Protein AF-A0AAT9HXB3-F1 (afdb_monomer_lite)

Secondary structure (DSSP, 8-state):
--HHHHHHHHHHHSSSSHHHHHHHHHHHHHHHTT-HHHHTT-------SSTTS-SEEGGGEE-HHHHHHHHHHHHHHHHHH-HHHHHHHTHHHHHHHHHHHHHHHTT---TT--S-HHHHHHHHHHHHHHHHHHHHHHHH--

Structure (mmCIF, N/CA/C/O backbone):
data_AF-A0AAT9HXB3-F1
#
_entry.id   AF-A0AAT9HXB3-F1
#
loop_
_atom_site.group_PDB
_atom_site.id
_atom_site.type_symbol
_atom_site.label_atom_id
_atom_site.label_alt_id
_atom_site.label_comp_id
_atom_site.label_asym_id
_atom_site.label_entity_id
_atom_site.label_seq_id
_atom_site.pdbx_PDB_ins_code
_atom_site.Cartn_x
_atom_site.Cartn_y
_atom_site.Cartn_z
_atom_site.occupancy
_atom_site.B_iso_or_equiv
_atom_site.auth_seq_id
_atom_site.auth_comp_id
_atom_site.auth_asym_id
_atom_site.auth_atom_id
_atom_site.pdbx_PDB_model_num
ATOM 1 N N . MET A 1 1 ? -7.088 0.568 25.563 1.00 89.38 1 MET A N 1
ATOM 2 C CA . MET A 1 1 ? -6.734 1.204 24.270 1.00 89.38 1 MET A CA 1
ATOM 3 C C . MET A 1 1 ? -7.900 2.070 23.835 1.00 89.38 1 MET A C 1
ATOM 5 O O . MET A 1 1 ? -8.963 1.518 23.579 1.00 89.38 1 MET A O 1
ATOM 9 N N . THR A 1 2 ? -7.740 3.391 23.775 1.00 94.50 2 THR A N 1
ATOM 10 C CA . THR A 1 2 ? -8.832 4.285 23.351 1.00 94.50 2 THR A CA 1
ATOM 11 C C . THR A 1 2 ? -8.959 4.337 21.827 1.00 94.50 2 THR A C 1
ATOM 13 O O . THR A 1 2 ? -8.009 4.047 21.090 1.00 94.50 2 THR A O 1
ATOM 16 N N . LYS A 1 3 ? -10.131 4.753 21.329 1.00 94.38 3 LYS A N 1
ATOM 17 C CA . LYS A 1 3 ? -10.364 4.983 19.893 1.00 94.38 3 LYS A CA 1
ATOM 18 C C . LYS A 1 3 ? -9.365 5.989 19.310 1.00 94.38 3 LYS A C 1
ATOM 20 O O . LYS A 1 3 ? -8.795 5.735 18.251 1.00 94.38 3 LYS A O 1
ATOM 25 N N . ALA A 1 4 ? -9.090 7.080 20.025 1.00 95.62 4 ALA A N 1
ATOM 26 C CA . ALA A 1 4 ? -8.130 8.100 19.606 1.00 95.62 4 ALA A CA 1
ATOM 27 C C . ALA A 1 4 ? -6.697 7.546 19.496 1.00 95.62 4 ALA A C 1
ATOM 29 O O . ALA A 1 4 ? -6.031 7.750 18.481 1.00 95.62 4 ALA A O 1
ATOM 30 N N . GLN A 1 5 ? -6.241 6.770 20.487 1.00 96.00 5 GLN A N 1
ATOM 31 C CA . GLN A 1 5 ? -4.928 6.111 20.446 1.00 96.00 5 GLN A CA 1
ATOM 32 C C . GLN A 1 5 ? -4.814 5.140 19.261 1.00 96.00 5 GLN A C 1
ATOM 34 O O . GLN A 1 5 ? -3.786 5.111 18.577 1.00 96.00 5 GLN A O 1
ATOM 39 N N . LYS A 1 6 ? -5.879 4.375 18.982 1.00 96.56 6 LYS A N 1
ATOM 40 C CA . LYS A 1 6 ? -5.934 3.463 17.832 1.00 96.56 6 LYS A CA 1
ATOM 41 C C . LYS A 1 6 ? -5.861 4.216 16.505 1.00 96.56 6 LYS A C 1
ATOM 43 O O . LYS A 1 6 ? -5.074 3.826 15.648 1.00 96.56 6 LYS A O 1
ATOM 48 N N . ILE A 1 7 ? -6.609 5.311 16.353 1.00 96.44 7 ILE A N 1
ATOM 49 C CA . ILE A 1 7 ? -6.578 6.158 15.149 1.00 96.44 7 ILE A CA 1
ATOM 50 C C . ILE A 1 7 ? -5.199 6.796 14.956 1.00 96.44 7 ILE A C 1
ATOM 52 O O . ILE A 1 7 ? -4.687 6.776 13.839 1.00 9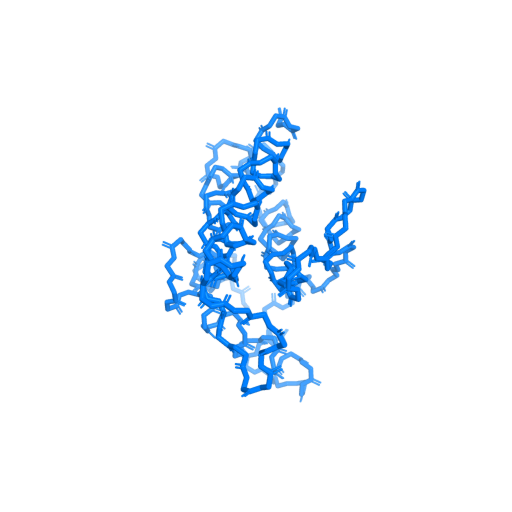6.44 7 ILE A O 1
ATOM 56 N N . LYS A 1 8 ? -4.567 7.305 16.023 1.00 97.50 8 LYS A N 1
ATOM 57 C CA . LYS A 1 8 ? -3.215 7.886 15.960 1.00 97.50 8 LYS A CA 1
ATOM 58 C C . LYS A 1 8 ? -2.193 6.862 15.466 1.00 97.50 8 LYS A C 1
ATOM 60 O O . LYS A 1 8 ? -1.414 7.155 14.559 1.00 97.50 8 LYS A O 1
ATOM 65 N N . LYS A 1 9 ? -2.221 5.640 16.012 1.00 98.00 9 LYS A N 1
ATOM 66 C CA . LYS A 1 9 ? -1.341 4.564 15.539 1.00 98.00 9 LYS A CA 1
ATOM 67 C C . LYS A 1 9 ? -1.670 4.178 14.098 1.00 98.00 9 LYS A C 1
ATOM 69 O O . LYS A 1 9 ? -0.749 4.100 13.296 1.00 98.00 9 LYS A O 1
ATOM 74 N N . LEU A 1 10 ? -2.943 4.003 13.748 1.00 97.94 10 LEU A N 1
ATOM 75 C CA . LEU A 1 10 ? -3.366 3.675 12.385 1.00 97.94 10 LEU A CA 1
ATOM 76 C C . LEU A 1 10 ? -2.870 4.714 11.367 1.00 97.94 10 LEU A C 1
ATOM 78 O O . LEU A 1 10 ? -2.262 4.341 10.371 1.00 97.94 10 LEU A O 1
ATOM 82 N N . ALA A 1 11 ? -3.012 6.007 11.674 1.00 97.88 11 ALA A N 1
ATOM 83 C CA . ALA A 1 11 ? -2.530 7.097 10.827 1.00 97.88 11 ALA A CA 1
ATOM 84 C C . ALA A 1 11 ? -1.011 7.045 10.596 1.00 97.88 11 ALA A C 1
ATOM 86 O O . ALA A 1 11 ? -0.552 7.305 9.487 1.00 97.88 11 ALA A O 1
ATOM 87 N N . SER A 1 12 ? -0.229 6.646 11.608 1.00 98.12 12 SER A N 1
ATOM 88 C CA . SER A 1 12 ? 1.226 6.475 11.463 1.00 98.12 12 SER A CA 1
ATOM 89 C C . SER A 1 12 ? 1.627 5.347 10.501 1.00 98.12 12 SER A C 1
ATOM 91 O O . SER A 1 12 ? 2.708 5.403 9.911 1.00 98.12 12 SER A O 1
ATOM 93 N N . LEU A 1 13 ? 0.761 4.343 10.322 1.00 98.56 13 LEU A N 1
ATOM 94 C CA . LEU A 1 13 ? 0.989 3.170 9.470 1.00 98.56 13 LEU A CA 1
ATOM 95 C C . LEU A 1 13 ? 0.387 3.332 8.060 1.00 98.56 13 LEU A C 1
ATOM 97 O O . LEU A 1 13 ? 0.719 2.587 7.143 1.00 98.56 13 LEU A O 1
ATOM 101 N N . SER A 1 14 ? -0.498 4.308 7.865 1.00 98.06 14 SER A N 1
ATOM 102 C CA . SER A 1 14 ? -1.270 4.472 6.630 1.00 98.06 14 SER A CA 1
ATOM 103 C C . SER A 1 14 ? -1.091 5.850 5.975 1.00 98.06 14 SER A C 1
ATOM 105 O O . SER A 1 14 ? -1.954 6.312 5.230 1.00 98.06 14 SER A O 1
ATOM 107 N N . GLY A 1 15 ? -0.023 6.562 6.323 1.00 97.06 15 GLY A N 1
ATOM 108 C CA . GLY A 1 15 ? 0.336 7.848 5.743 1.00 97.06 15 GLY A CA 1
ATOM 109 C C . GLY A 1 15 ? 0.923 7.707 4.336 1.00 97.06 15 GLY A C 1
ATOM 110 O O . GLY A 1 15 ? 1.434 6.652 3.948 1.00 97.06 15 GLY A O 1
ATOM 111 N N . ASN A 1 16 ? 0.874 8.802 3.576 1.00 97.62 16 ASN A N 1
ATOM 112 C CA . ASN A 1 16 ? 1.420 8.894 2.222 1.00 97.62 16 ASN A CA 1
ATOM 113 C C . ASN A 1 16 ? 2.908 9.300 2.241 1.00 97.62 16 ASN A C 1
ATOM 115 O O . ASN A 1 16 ? 3.275 10.370 1.761 1.00 97.62 16 ASN A O 1
ATOM 119 N N . SER A 1 17 ? 3.759 8.481 2.861 1.00 97.31 17 SER A N 1
ATOM 120 C CA . SER A 1 17 ? 5.211 8.690 2.888 1.00 97.31 17 SER A CA 1
ATOM 121 C C . SER A 1 17 ? 5.963 7.366 3.019 1.00 97.31 17 SER A C 1
ATOM 123 O O . SER A 1 17 ? 5.435 6.411 3.596 1.00 97.31 17 SER A O 1
ATOM 125 N N . GLY A 1 18 ? 7.213 7.326 2.541 1.00 97.19 18 GLY A N 1
ATOM 126 C CA . GLY A 1 18 ? 8.095 6.160 2.693 1.00 97.19 18 GLY A CA 1
ATOM 127 C C . GLY A 1 18 ? 8.249 5.750 4.159 1.00 97.19 18 GLY A C 1
ATOM 128 O O . GLY A 1 18 ? 7.988 4.608 4.511 1.00 97.19 18 GLY A O 1
ATOM 129 N N . ALA A 1 19 ? 8.474 6.718 5.052 1.00 98.12 19 ALA A N 1
ATOM 130 C CA . ALA A 1 19 ? 8.562 6.455 6.487 1.00 98.12 19 ALA A CA 1
ATOM 131 C C . ALA A 1 19 ? 7.280 5.838 7.085 1.00 98.12 19 ALA A C 1
ATOM 133 O O . ALA A 1 19 ? 7.343 5.111 8.074 1.00 98.12 19 ALA A O 1
ATOM 134 N N . SER A 1 20 ? 6.090 6.138 6.553 1.00 98.56 20 SER A N 1
ATOM 135 C CA . SER A 1 20 ? 4.860 5.475 7.010 1.00 98.56 20 SER A CA 1
ATOM 136 C C . SER A 1 20 ? 4.771 4.036 6.509 1.00 98.56 20 SER A C 1
ATOM 138 O O . SER A 1 20 ? 4.424 3.143 7.282 1.00 98.56 20 SER A O 1
ATOM 140 N N . ARG A 1 21 ? 5.145 3.802 5.247 1.00 98.50 21 ARG A N 1
ATOM 141 C CA . ARG A 1 21 ? 5.250 2.459 4.673 1.00 98.50 21 ARG A CA 1
ATOM 142 C C . ARG A 1 21 ? 6.244 1.596 5.454 1.00 98.50 21 ARG A C 1
ATOM 144 O O . ARG A 1 21 ? 5.925 0.451 5.761 1.00 98.50 21 ARG A O 1
ATOM 151 N N . ASP A 1 22 ? 7.400 2.128 5.830 1.00 98.50 22 ASP A N 1
ATOM 152 C CA . ASP A 1 22 ? 8.420 1.367 6.563 1.00 98.50 22 ASP A CA 1
ATOM 153 C C . ASP A 1 22 ? 7.937 1.027 7.984 1.00 98.50 22 ASP A C 1
ATOM 155 O O . ASP A 1 22 ? 8.068 -0.108 8.444 1.00 98.50 22 ASP A O 1
ATOM 159 N N . ARG A 1 23 ? 7.249 1.966 8.654 1.00 98.69 23 ARG A N 1
ATOM 160 C CA . ARG A 1 23 ? 6.572 1.692 9.936 1.00 98.69 23 ARG A CA 1
ATOM 161 C C . ARG A 1 23 ? 5.490 0.623 9.809 1.00 98.69 23 ARG A C 1
ATOM 163 O O . ARG A 1 23 ? 5.309 -0.150 10.747 1.00 98.69 23 ARG A O 1
ATOM 170 N N . TRP A 1 24 ? 4.758 0.587 8.695 1.00 98.75 24 TRP A N 1
ATOM 171 C CA . TRP A 1 24 ? 3.769 -0.458 8.437 1.00 98.75 24 TRP A CA 1
ATOM 172 C C . TRP A 1 24 ? 4.421 -1.830 8.260 1.00 98.75 24 TRP A C 1
ATOM 174 O O . TRP A 1 24 ? 3.971 -2.768 8.908 1.00 98.75 24 TRP A O 1
ATOM 184 N N . HIS A 1 25 ? 5.521 -1.938 7.508 1.00 98.56 25 HIS A N 1
ATOM 185 C CA . HIS A 1 25 ? 6.272 -3.196 7.394 1.00 98.56 25 HIS A CA 1
ATOM 186 C C . HIS A 1 25 ? 6.807 -3.656 8.753 1.00 98.56 25 HIS A C 1
ATOM 188 O O . HIS A 1 25 ? 6.618 -4.807 9.131 1.00 98.56 25 HIS A O 1
ATOM 194 N N . ALA A 1 26 ? 7.383 -2.748 9.546 1.00 98.56 26 ALA A N 1
ATOM 195 C CA . ALA A 1 26 ? 7.826 -3.072 10.900 1.00 98.56 26 ALA A CA 1
ATOM 196 C C . ALA A 1 26 ? 6.662 -3.547 11.792 1.00 98.56 26 ALA A C 1
ATOM 198 O O . ALA A 1 26 ? 6.809 -4.497 12.561 1.00 98.56 26 ALA A O 1
ATOM 199 N N . ALA A 1 27 ? 5.489 -2.916 11.683 1.00 98.56 27 ALA A N 1
ATOM 200 C CA . ALA A 1 27 ? 4.293 -3.326 12.412 1.00 98.56 27 ALA A CA 1
ATOM 201 C C . ALA A 1 27 ? 3.750 -4.687 11.942 1.00 98.56 27 ALA A C 1
ATOM 203 O O . ALA A 1 27 ? 3.298 -5.465 12.781 1.00 98.56 27 ALA A O 1
ATOM 204 N N . LEU A 1 28 ? 3.826 -4.985 10.641 1.00 98.56 28 LEU A N 1
ATOM 205 C CA . LEU A 1 28 ? 3.488 -6.292 10.081 1.00 98.56 28 LEU A CA 1
ATOM 206 C C . LEU A 1 28 ? 4.422 -7.371 10.641 1.00 98.56 28 LEU A C 1
ATOM 208 O O . LEU A 1 28 ? 3.943 -8.369 11.169 1.00 98.56 28 LEU A O 1
ATOM 212 N N . THR A 1 29 ? 5.737 -7.141 10.646 1.00 98.44 29 THR A N 1
ATOM 213 C CA . THR A 1 29 ? 6.708 -8.061 11.264 1.00 98.44 29 THR A CA 1
ATOM 214 C C . THR A 1 29 ? 6.401 -8.293 12.744 1.00 98.44 29 THR A C 1
ATOM 216 O O . THR A 1 29 ? 6.352 -9.432 13.201 1.00 98.44 29 THR A O 1
ATOM 219 N N . GLN A 1 30 ? 6.120 -7.231 13.503 1.00 98.56 30 GLN A N 1
ATOM 220 C CA . GLN A 1 30 ? 5.716 -7.350 14.908 1.00 98.56 30 GLN A CA 1
ATOM 221 C C . GLN A 1 30 ? 4.421 -8.153 15.082 1.00 98.56 30 GLN A C 1
ATOM 223 O O . GLN A 1 30 ? 4.275 -8.863 16.077 1.00 98.56 30 GLN A O 1
ATOM 228 N N . HIS A 1 31 ? 3.475 -8.025 14.149 1.00 98.12 31 HIS A N 1
ATOM 229 C CA . HIS A 1 31 ? 2.216 -8.759 14.179 1.00 98.12 31 HIS A CA 1
ATOM 230 C C . HIS A 1 31 ? 2.451 -10.252 13.952 1.00 98.12 31 HIS A C 1
ATOM 232 O O . HIS A 1 31 ? 1.970 -11.051 14.755 1.00 98.12 31 HIS A O 1
ATOM 238 N N . LEU A 1 32 ? 3.243 -10.602 12.936 1.00 97.75 32 LEU A N 1
ATOM 239 C CA . LEU A 1 32 ? 3.631 -11.981 12.631 1.00 97.75 32 LEU A CA 1
ATOM 240 C C . LEU A 1 32 ? 4.394 -12.634 13.793 1.00 97.75 32 LEU A C 1
ATOM 242 O O . LEU A 1 32 ? 4.202 -13.806 14.084 1.00 97.75 32 LEU A O 1
ATOM 246 N N . GLN A 1 33 ? 5.196 -11.856 14.521 1.00 98.06 33 GLN A N 1
ATOM 247 C CA . GLN A 1 33 ? 5.897 -12.298 15.731 1.00 98.06 33 GLN A CA 1
ATOM 248 C C . GLN A 1 33 ? 5.028 -12.291 17.005 1.00 98.06 33 GLN A C 1
ATOM 250 O O . GLN A 1 33 ? 5.543 -12.492 18.104 1.00 98.06 33 GLN A O 1
ATOM 255 N N . GLY A 1 34 ? 3.735 -11.964 16.914 1.00 97.50 34 GLY A N 1
ATOM 256 C CA . GLY A 1 34 ? 2.825 -11.943 18.063 1.00 97.50 34 GLY A CA 1
ATOM 257 C C . GLY A 1 34 ? 3.126 -10.870 19.119 1.00 97.50 34 GLY A C 1
ATOM 258 O O . GLY A 1 34 ? 2.639 -10.964 20.248 1.00 97.50 34 GLY A O 1
ATOM 259 N N . LYS A 1 35 ? 3.905 -9.828 18.795 1.00 98.19 35 LYS A N 1
ATOM 260 C CA . LYS A 1 35 ? 4.377 -8.837 19.777 1.00 98.19 35 LYS A CA 1
ATOM 261 C C . LYS A 1 35 ? 3.213 -8.047 20.388 1.00 98.19 35 LYS A C 1
ATOM 263 O O . LYS A 1 35 ? 2.406 -7.425 19.686 1.00 98.19 35 LYS A O 1
ATOM 268 N N . ALA A 1 36 ? 3.183 -7.966 21.721 1.00 96.81 36 ALA A N 1
ATOM 269 C CA . ALA A 1 36 ? 2.169 -7.217 22.473 1.00 96.81 36 ALA A CA 1
ATOM 270 C C . ALA A 1 36 ? 2.080 -5.734 22.053 1.00 96.81 36 ALA A C 1
ATOM 272 O O . ALA A 1 36 ? 0.990 -5.153 22.043 1.00 96.81 36 ALA A O 1
ATOM 273 N N . ALA A 1 37 ? 3.209 -5.148 21.630 1.00 94.81 37 ALA A N 1
ATOM 274 C CA . ALA A 1 37 ? 3.317 -3.767 21.164 1.00 94.81 37 ALA A CA 1
ATOM 275 C C . ALA A 1 37 ? 2.337 -3.417 20.029 1.00 94.81 37 ALA A C 1
ATOM 277 O O . ALA A 1 37 ? 1.832 -2.292 20.004 1.00 94.81 37 ALA A O 1
ATOM 278 N N . ILE A 1 38 ? 2.021 -4.367 19.138 1.00 97.50 38 ILE A N 1
ATOM 279 C CA . ILE A 1 38 ? 1.055 -4.171 18.048 1.00 97.50 38 ILE A CA 1
ATOM 280 C C . ILE A 1 38 ? -0.272 -4.897 18.302 1.00 97.50 38 ILE A C 1
ATOM 282 O O . ILE A 1 38 ? -1.338 -4.347 18.011 1.00 97.50 38 ILE A O 1
ATOM 286 N N . LYS A 1 39 ? -0.239 -6.079 18.936 1.00 96.56 39 LYS A N 1
ATOM 287 C CA . LYS A 1 39 ? -1.433 -6.896 19.218 1.00 96.56 39 LYS A CA 1
ATOM 288 C C . LYS A 1 39 ? -2.473 -6.141 20.055 1.00 96.56 39 LYS A C 1
ATOM 290 O O . LYS A 1 39 ? -3.672 -6.261 19.801 1.00 96.56 39 LYS A O 1
ATOM 295 N N . LYS A 1 40 ? -2.034 -5.267 20.973 1.00 96.50 40 LYS A N 1
ATOM 296 C CA . LYS A 1 40 ? -2.914 -4.423 21.806 1.00 96.50 40 LYS A CA 1
ATOM 297 C C . LYS A 1 40 ? -3.871 -3.513 21.022 1.00 96.50 40 LYS A C 1
ATOM 299 O O . LYS A 1 40 ? -4.892 -3.098 21.564 1.00 96.50 40 LYS A O 1
ATOM 304 N N . TYR A 1 41 ? -3.566 -3.189 19.762 1.00 97.31 41 TYR A N 1
ATOM 305 C CA . TYR A 1 41 ? -4.431 -2.357 18.918 1.00 97.31 41 TYR A CA 1
ATOM 306 C C . TYR A 1 41 ? -5.576 -3.141 18.269 1.00 97.31 41 TYR A C 1
ATOM 308 O O . TYR A 1 41 ? -6.547 -2.522 17.818 1.00 97.31 41 TYR A O 1
ATOM 316 N N . ARG A 1 42 ? -5.493 -4.483 18.236 1.00 96.38 42 ARG A N 1
ATOM 317 C CA . ARG A 1 42 ? -6.469 -5.364 17.572 1.00 96.38 42 ARG A CA 1
ATOM 318 C C . ARG A 1 42 ? -6.789 -4.861 16.157 1.00 96.38 42 ARG A C 1
ATOM 320 O O . ARG A 1 42 ? -7.950 -4.580 15.836 1.00 96.38 42 ARG A O 1
ATOM 327 N N . PHE A 1 43 ? -5.741 -4.582 15.381 1.00 98.31 43 PHE A N 1
ATOM 328 C CA . PHE A 1 43 ? -5.902 -4.240 13.972 1.00 98.31 43 PHE A CA 1
ATOM 329 C C . PHE A 1 43 ? -6.344 -5.473 13.187 1.00 98.31 43 PHE A C 1
ATOM 331 O O . PHE A 1 43 ? -6.002 -6.598 13.544 1.00 98.31 43 PHE A O 1
ATOM 338 N N . ASP A 1 44 ? -7.131 -5.232 12.150 1.00 98.12 44 ASP A N 1
ATOM 339 C CA . ASP A 1 44 ? -7.454 -6.212 11.126 1.00 98.12 44 ASP A CA 1
ATOM 340 C C . ASP A 1 44 ? -6.279 -6.291 10.144 1.00 98.12 44 ASP A C 1
ATOM 342 O O . ASP A 1 44 ? -5.927 -5.287 9.522 1.00 98.12 44 ASP A O 1
ATOM 346 N N . TRP A 1 45 ? -5.644 -7.457 10.075 1.00 98.31 45 TRP A N 1
ATOM 347 C CA . TRP A 1 45 ? -4.534 -7.751 9.167 1.00 98.31 45 TRP A CA 1
ATOM 348 C C . TRP A 1 45 ? -4.969 -8.654 8.006 1.00 98.31 45 TRP A C 1
ATOM 350 O O . TRP A 1 45 ? -4.127 -9.127 7.256 1.00 98.31 45 TRP A O 1
ATOM 360 N N . GLY A 1 46 ? -6.272 -8.910 7.847 1.00 97.38 46 GLY A N 1
ATOM 361 C CA . GLY A 1 46 ? -6.778 -9.630 6.687 1.00 97.38 46 GLY A CA 1
ATOM 362 C C . GLY A 1 46 ? -6.485 -8.862 5.399 1.00 97.38 46 GLY A C 1
ATOM 363 O O . GLY A 1 46 ? -6.579 -7.634 5.361 1.00 97.38 46 GLY A O 1
ATOM 364 N N . THR A 1 47 ? -6.145 -9.594 4.345 1.00 97.12 47 THR A N 1
ATOM 365 C CA . THR A 1 47 ? -5.909 -9.054 3.007 1.00 97.12 47 THR A CA 1
ATOM 366 C C . THR A 1 47 ? -6.329 -10.081 1.972 1.00 97.12 47 THR A C 1
ATOM 368 O O . THR A 1 47 ? -6.192 -11.284 2.185 1.00 97.12 47 THR A O 1
ATOM 371 N N . ASP A 1 48 ? -6.863 -9.585 0.872 1.00 94.00 48 ASP A N 1
ATOM 372 C CA . ASP A 1 48 ? -7.134 -10.306 -0.368 1.00 94.00 48 ASP A CA 1
ATOM 373 C C . ASP A 1 48 ? -6.180 -9.835 -1.480 1.00 94.00 48 ASP A C 1
ATOM 375 O O . ASP A 1 48 ? -6.394 -10.092 -2.662 1.00 94.00 48 ASP A O 1
ATOM 379 N N . TYR A 1 49 ? -5.092 -9.175 -1.067 1.00 94.94 49 TYR A N 1
ATOM 380 C CA . TYR A 1 49 ? -4.053 -8.601 -1.902 1.00 94.94 49 TYR A CA 1
ATOM 381 C C . TYR A 1 49 ? -4.633 -7.685 -2.980 1.00 94.94 49 TYR A C 1
ATOM 383 O O . TYR A 1 49 ? -5.369 -6.756 -2.665 1.00 94.94 49 TYR A O 1
ATOM 391 N N . CYS A 1 50 ? -4.234 -7.839 -4.240 1.00 92.19 50 CYS A N 1
ATOM 392 C CA . CYS A 1 50 ? -4.617 -6.905 -5.293 1.00 92.19 50 CYS A CA 1
ATOM 393 C C . CYS A 1 50 ? -5.966 -7.269 -5.933 1.00 92.19 50 CYS A C 1
ATOM 395 O O . CYS A 1 50 ? -6.076 -7.198 -7.150 1.00 92.19 50 CYS A O 1
ATOM 397 N N . SER A 1 51 ? -6.965 -7.668 -5.136 1.00 85.88 51 SER A N 1
ATOM 398 C CA . SER A 1 51 ? -8.296 -8.182 -5.513 1.00 85.88 51 SER A CA 1
ATOM 399 C C . SER A 1 51 ? -8.722 -7.889 -6.955 1.00 85.88 51 SER A C 1
ATOM 401 O O . SER A 1 51 ? -8.968 -6.742 -7.332 1.00 85.88 51 SER A O 1
ATOM 403 N N . GLY A 1 52 ? -8.834 -8.937 -7.773 1.00 82.44 52 GLY A N 1
ATOM 404 C CA . GLY A 1 52 ? -9.244 -8.810 -9.177 1.00 82.44 52 GLY A CA 1
ATOM 405 C C . GLY A 1 52 ? -8.170 -8.245 -10.117 1.00 82.44 52 GLY A C 1
ATOM 406 O O . GLY A 1 52 ? -8.466 -7.988 -11.283 1.00 82.44 52 GLY A O 1
ATOM 407 N N . ALA A 1 53 ? -6.932 -8.064 -9.647 1.00 90.06 53 ALA A N 1
ATOM 408 C CA . ALA A 1 53 ? -5.800 -7.598 -10.435 1.00 90.06 53 ALA A CA 1
ATOM 409 C C . ALA A 1 53 ? -4.492 -8.350 -10.065 1.00 90.06 53 ALA A C 1
ATOM 411 O O . ALA A 1 53 ? -4.315 -8.753 -8.917 1.00 90.06 53 ALA A O 1
ATOM 412 N N . PRO A 1 54 ? -3.555 -8.564 -11.010 1.00 93.25 54 PRO A N 1
ATOM 413 C CA . PRO A 1 54 ? -2.312 -9.300 -10.728 1.00 93.25 54 PRO A CA 1
ATOM 414 C C . PRO A 1 54 ? -1.363 -8.617 -9.721 1.00 93.25 54 PRO A C 1
ATOM 416 O O . PRO A 1 54 ? -0.938 -7.485 -9.946 1.00 93.25 54 PRO A O 1
ATOM 419 N N . GLU A 1 55 ? -0.889 -9.304 -8.671 1.00 94.69 55 GLU A N 1
ATOM 420 C CA . GLU A 1 55 ? 0.124 -8.693 -7.788 1.00 94.69 55 GLU A CA 1
ATOM 421 C C . GLU A 1 55 ? 1.491 -8.573 -8.470 1.00 94.69 55 GLU A C 1
ATOM 423 O O . GLU A 1 55 ? 2.197 -7.575 -8.307 1.00 94.69 55 GLU A O 1
ATOM 428 N N . LYS A 1 56 ? 1.887 -9.610 -9.215 1.00 95.44 56 LYS A N 1
ATOM 429 C CA . LYS A 1 56 ? 3.150 -9.664 -9.959 1.00 95.44 56 LYS A CA 1
ATOM 430 C C . LYS A 1 56 ? 2.919 -9.186 -11.384 1.00 95.44 56 LYS A C 1
ATOM 432 O O . LYS A 1 56 ? 2.034 -9.681 -12.077 1.00 95.44 56 LYS A O 1
ATOM 437 N N . ILE A 1 57 ? 3.747 -8.254 -11.837 1.00 94.94 57 ILE A N 1
ATOM 438 C CA . ILE A 1 57 ? 3.632 -7.656 -13.169 1.00 94.94 57 ILE A CA 1
ATOM 439 C C . ILE A 1 57 ? 4.956 -7.750 -13.934 1.00 94.94 57 ILE A C 1
ATOM 441 O O . ILE A 1 57 ? 6.005 -8.091 -13.379 1.00 94.94 57 ILE A O 1
ATOM 445 N N . ALA A 1 58 ? 4.900 -7.454 -15.234 1.00 92.44 58 ALA A N 1
ATOM 446 C CA . ALA A 1 58 ? 6.035 -7.572 -16.145 1.00 92.44 58 ALA A CA 1
ATOM 447 C C . ALA A 1 58 ? 7.306 -6.890 -15.608 1.00 92.44 58 ALA A C 1
ATOM 449 O O . ALA A 1 58 ? 7.257 -5.804 -15.030 1.00 92.44 58 ALA A O 1
ATOM 450 N N . GLY A 1 59 ? 8.457 -7.525 -15.832 1.00 92.31 59 GLY A N 1
ATOM 451 C CA . GLY A 1 59 ? 9.753 -7.030 -15.363 1.00 92.31 59 GLY A CA 1
ATOM 452 C C . GLY A 1 59 ? 10.084 -7.375 -13.911 1.00 92.31 59 GLY A C 1
ATOM 453 O O . GLY A 1 59 ? 11.067 -6.850 -13.392 1.00 92.31 59 GLY A O 1
ATOM 454 N N . GLY A 1 60 ? 9.294 -8.239 -13.263 1.00 94.50 60 GLY A N 1
ATOM 455 C CA . GLY A 1 60 ? 9.548 -8.715 -11.899 1.00 94.50 60 GLY A CA 1
ATOM 456 C C . GLY A 1 60 ? 9.065 -7.767 -10.799 1.00 94.50 60 GLY A C 1
ATOM 457 O O . GLY A 1 60 ? 9.382 -7.977 -9.630 1.00 94.50 60 GLY A O 1
ATOM 458 N N . TYR A 1 61 ? 8.304 -6.723 -11.143 1.00 97.50 61 TYR A N 1
ATOM 459 C CA . TYR A 1 61 ? 7.709 -5.837 -10.144 1.00 97.50 61 TYR A CA 1
ATOM 460 C C . TYR A 1 61 ? 6.549 -6.526 -9.425 1.00 97.50 61 TYR A C 1
ATOM 462 O O . TYR A 1 61 ? 5.849 -7.365 -9.995 1.00 97.50 61 TYR A O 1
ATOM 470 N N . ASN A 1 62 ? 6.341 -6.153 -8.165 1.00 97.31 62 ASN A N 1
ATOM 471 C CA . ASN A 1 62 ? 5.353 -6.784 -7.306 1.00 97.31 62 ASN A CA 1
ATOM 472 C C . ASN A 1 62 ? 4.633 -5.739 -6.438 1.00 97.31 62 ASN A C 1
ATOM 474 O O . ASN A 1 62 ? 5.276 -4.989 -5.702 1.00 97.31 62 ASN A O 1
ATOM 478 N N . PHE A 1 63 ? 3.303 -5.705 -6.517 1.00 98.25 63 PHE A N 1
ATOM 479 C CA . PHE A 1 63 ? 2.426 -4.809 -5.762 1.00 98.25 63 PHE A CA 1
ATOM 480 C C . PHE A 1 63 ? 1.802 -5.449 -4.514 1.00 98.25 63 PHE A C 1
ATOM 482 O O . PHE A 1 63 ? 1.073 -4.762 -3.804 1.00 98.25 63 PHE A O 1
ATOM 489 N N . THR A 1 64 ? 2.141 -6.701 -4.177 1.00 97.81 64 THR A N 1
ATOM 490 C CA . THR A 1 64 ? 1.596 -7.450 -3.020 1.00 97.81 64 THR A CA 1
ATOM 491 C C . THR A 1 64 ? 1.542 -6.596 -1.748 1.00 97.81 64 THR A C 1
ATOM 493 O O . THR A 1 64 ? 0.483 -6.431 -1.149 1.00 97.81 64 THR A O 1
ATOM 496 N N . PHE A 1 65 ? 2.665 -5.989 -1.343 1.00 98.06 65 PHE A N 1
ATOM 497 C CA . PHE A 1 65 ? 2.710 -5.175 -0.121 1.00 98.06 65 PHE A CA 1
ATOM 498 C C . PHE A 1 65 ? 2.036 -3.807 -0.265 1.00 98.06 65 PHE A C 1
ATOM 500 O O . PHE A 1 65 ? 1.559 -3.260 0.729 1.00 98.06 65 PHE A O 1
ATOM 507 N N . SER A 1 66 ? 1.961 -3.258 -1.481 1.00 98.25 66 SER A N 1
ATOM 508 C CA . SER A 1 66 ? 1.175 -2.047 -1.742 1.00 98.25 66 SER A CA 1
ATOM 509 C C . SER A 1 66 ? -0.311 -2.322 -1.504 1.00 98.25 66 SER A C 1
ATOM 511 O O . SER A 1 66 ? -0.963 -1.566 -0.786 1.00 98.25 66 SER A O 1
ATOM 513 N N . CYS A 1 67 ? -0.821 -3.433 -2.039 1.00 98.25 67 CYS A N 1
ATOM 514 C CA . CYS A 1 67 ? -2.210 -3.854 -1.875 1.00 98.25 67 CYS A CA 1
ATOM 515 C C . CYS A 1 67 ? -2.513 -4.243 -0.420 1.00 98.25 67 CYS A C 1
ATOM 517 O O . CYS A 1 67 ? -3.470 -3.746 0.166 1.00 98.25 67 CYS A O 1
ATOM 519 N N . TYR A 1 68 ? -1.622 -4.989 0.238 1.00 98.56 68 TYR A N 1
ATOM 520 C CA . TYR A 1 68 ? -1.802 -5.346 1.646 1.00 98.56 68 TYR A CA 1
ATOM 521 C C . TYR A 1 68 ? -1.860 -4.101 2.558 1.00 98.56 68 TYR A C 1
ATOM 523 O O . TYR A 1 68 ? -2.728 -3.981 3.430 1.00 98.56 68 TYR A O 1
ATOM 531 N N . ARG A 1 69 ? -1.000 -3.096 2.344 1.00 98.69 69 ARG A N 1
ATOM 532 C CA . ARG A 1 69 ? -1.082 -1.856 3.133 1.00 98.69 69 ARG A CA 1
ATOM 533 C C . ARG A 1 69 ? -2.360 -1.058 2.850 1.00 98.69 69 ARG A C 1
ATOM 535 O O . ARG A 1 69 ? -2.892 -0.420 3.766 1.00 98.69 69 ARG A O 1
ATOM 542 N N . HIS A 1 70 ? -2.859 -1.094 1.615 1.00 98.12 70 HIS A N 1
ATOM 543 C CA . HIS A 1 70 ? -4.130 -0.475 1.227 1.00 98.12 70 HIS A CA 1
ATOM 544 C C . HIS A 1 70 ? -5.315 -1.130 1.947 1.00 98.12 70 HIS A C 1
ATOM 546 O O . HIS A 1 70 ? -6.048 -0.427 2.655 1.00 98.12 70 HIS A O 1
ATOM 552 N N . ASP A 1 71 ? -5.413 -2.461 1.901 1.00 98.00 71 ASP A N 1
ATOM 553 C CA . ASP A 1 71 ? -6.419 -3.259 2.613 1.00 98.00 71 ASP A CA 1
ATOM 554 C C . ASP A 1 71 ? -6.405 -2.989 4.110 1.00 98.00 71 ASP A C 1
ATOM 556 O O . ASP A 1 71 ? -7.445 -2.717 4.722 1.00 98.00 71 ASP A O 1
ATOM 560 N N . PHE A 1 72 ? -5.209 -2.999 4.701 1.00 98.62 72 PHE A N 1
ATOM 561 C CA . PHE A 1 72 ? -5.016 -2.693 6.110 1.00 98.62 72 PHE A CA 1
ATOM 562 C C . PHE A 1 72 ? -5.620 -1.328 6.461 1.00 98.62 72 PHE A C 1
ATOM 564 O O . PHE A 1 72 ? -6.357 -1.203 7.444 1.00 98.62 72 PHE A O 1
ATOM 571 N N . GLY A 1 73 ? -5.354 -0.297 5.654 1.00 98.12 73 GLY A N 1
ATOM 572 C CA . GLY A 1 73 ? -5.947 1.026 5.830 1.00 98.12 73 GLY A CA 1
ATOM 573 C C . GLY A 1 73 ? -7.473 0.990 5.727 1.00 98.12 73 GLY A C 1
ATOM 574 O O . GLY A 1 73 ? -8.170 1.467 6.628 1.00 98.12 73 GLY A O 1
ATOM 575 N N . TYR A 1 74 ? -8.001 0.391 4.661 1.00 97.38 74 TYR A N 1
ATOM 576 C CA . TYR A 1 74 ? -9.436 0.306 4.385 1.00 97.38 74 TYR A CA 1
ATOM 577 C C . TYR A 1 74 ? -10.204 -0.391 5.508 1.00 97.38 74 TYR A C 1
ATOM 579 O O . TYR A 1 74 ? -11.139 0.185 6.074 1.00 97.38 74 TYR A O 1
ATOM 587 N N . ARG A 1 75 ? -9.799 -1.613 5.859 1.00 97.88 75 ARG A N 1
ATOM 588 C CA . ARG A 1 75 ? -10.465 -2.457 6.859 1.00 97.88 75 ARG A CA 1
ATOM 589 C C . ARG A 1 75 ? -10.458 -1.784 8.226 1.00 97.88 75 ARG A C 1
ATOM 591 O O . ARG A 1 75 ? -11.50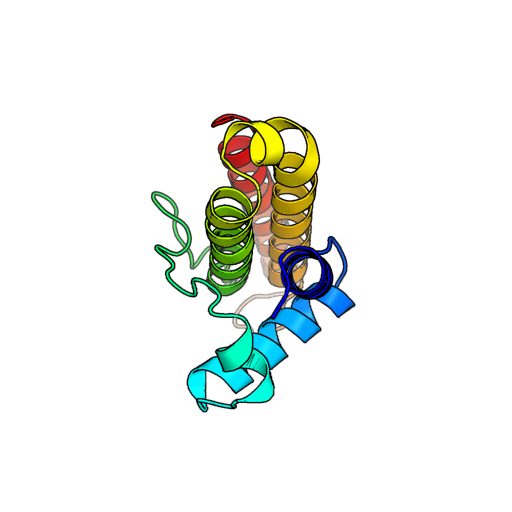7 -1.625 8.857 1.00 97.88 75 ARG A O 1
ATOM 598 N N . ASN A 1 76 ? -9.301 -1.277 8.656 1.00 98.38 76 ASN A N 1
ATOM 599 C CA . ASN A 1 76 ? -9.173 -0.684 9.983 1.00 98.38 76 ASN A CA 1
ATOM 600 C C . ASN A 1 76 ? -9.875 0.665 10.118 1.00 98.38 76 ASN A C 1
ATOM 602 O O . ASN A 1 76 ? -10.488 0.909 11.163 1.00 98.38 76 ASN A O 1
ATOM 606 N N . TYR A 1 77 ? -9.845 1.536 9.104 1.00 97.75 77 TYR A N 1
ATOM 607 C CA . TYR A 1 77 ? -10.603 2.785 9.182 1.00 97.75 77 TYR A CA 1
ATOM 608 C C . TYR A 1 77 ? -12.106 2.540 9.106 1.00 97.75 77 TYR A C 1
ATOM 610 O O . TYR A 1 77 ? -12.825 3.077 9.950 1.00 97.75 77 TYR A O 1
ATOM 618 N N . LYS A 1 78 ? -12.593 1.693 8.188 1.00 97.12 78 LYS A N 1
ATOM 619 C CA . LYS A 1 78 ? -14.023 1.342 8.126 1.00 97.12 78 LYS A CA 1
ATOM 620 C C . LYS A 1 78 ? -14.514 0.787 9.467 1.00 97.12 78 LYS A C 1
ATOM 622 O O . LYS A 1 78 ? -15.560 1.222 9.939 1.00 97.12 78 LYS A O 1
ATOM 627 N N . LYS A 1 79 ? -13.734 -0.086 10.117 1.00 96.94 79 LYS A N 1
ATOM 628 C CA . LYS A 1 79 ? -14.054 -0.653 11.439 1.00 96.94 79 LYS A CA 1
ATOM 629 C C . LYS A 1 79 ? -13.983 0.365 12.581 1.00 96.94 79 LYS A C 1
ATOM 631 O O . LYS A 1 79 ? -14.773 0.292 13.512 1.00 96.94 79 LYS A O 1
ATOM 636 N N . THR A 1 80 ? -13.035 1.303 12.542 1.00 96.12 80 THR A N 1
ATOM 637 C CA . THR A 1 80 ? -12.779 2.217 13.674 1.00 96.12 80 THR A CA 1
ATOM 638 C C . THR A 1 80 ? -13.634 3.486 13.622 1.00 96.12 80 THR A C 1
ATOM 640 O O . THR A 1 80 ? -14.084 3.963 14.664 1.00 96.12 80 THR A O 1
ATOM 643 N N . VAL A 1 81 ? -13.847 4.061 12.434 1.00 96.12 81 VAL A N 1
ATOM 644 C CA . VAL A 1 81 ? -14.587 5.326 12.261 1.00 96.12 81 VAL A CA 1
ATOM 645 C C . VAL A 1 81 ? -15.931 5.164 11.546 1.00 96.12 81 VAL A C 1
ATOM 647 O O . VAL A 1 81 ? -16.711 6.109 11.521 1.00 96.12 81 VAL A O 1
ATOM 650 N N . GLY A 1 82 ? -16.223 3.985 10.995 1.00 96.94 82 GLY A N 1
ATOM 651 C CA . GLY A 1 82 ? -17.423 3.730 10.199 1.00 96.94 82 GLY A CA 1
ATOM 652 C C . GLY A 1 82 ? -17.247 4.077 8.716 1.00 96.94 82 GLY A C 1
ATOM 653 O O . GLY A 1 82 ? -16.422 4.910 8.335 1.00 96.94 82 GLY A O 1
ATOM 654 N N . LYS A 1 83 ? -18.054 3.441 7.853 1.00 96.06 83 LYS A N 1
ATOM 655 C CA . LYS A 1 83 ? -17.961 3.569 6.383 1.00 96.06 83 LYS A CA 1
ATOM 656 C C . LYS A 1 83 ? -18.130 5.017 5.894 1.00 96.06 83 LYS A C 1
ATOM 658 O O . LYS A 1 83 ? -17.349 5.466 5.058 1.00 96.06 83 LYS A O 1
ATOM 663 N N . LYS A 1 84 ? -19.100 5.760 6.448 1.00 96.00 84 LYS A N 1
ATOM 664 C CA . LYS A 1 84 ? -19.386 7.159 6.071 1.00 96.00 84 LYS A CA 1
ATOM 665 C C . LYS A 1 84 ? -18.191 8.084 6.351 1.00 96.00 84 LYS A C 1
ATOM 667 O O . LYS A 1 84 ? -17.727 8.780 5.452 1.00 96.00 84 LYS A O 1
ATOM 672 N N . ALA A 1 85 ? -17.641 8.040 7.568 1.00 95.44 85 ALA A N 1
ATOM 673 C CA . ALA A 1 85 ? -16.483 8.856 7.942 1.00 95.44 85 ALA A CA 1
ATOM 674 C C . ALA A 1 85 ? -15.208 8.440 7.190 1.00 95.44 85 ALA A C 1
ATOM 676 O O . ALA A 1 85 ? -14.416 9.293 6.788 1.00 95.44 85 ALA A O 1
ATOM 677 N N . PHE A 1 86 ? -15.031 7.137 6.940 1.00 96.50 86 PHE A N 1
ATOM 678 C CA . PHE A 1 86 ? -13.940 6.642 6.105 1.00 96.50 86 PHE A CA 1
ATOM 679 C C . PHE A 1 86 ? -13.983 7.252 4.698 1.00 96.50 86 PHE A C 1
ATOM 681 O O . PHE A 1 86 ? -12.984 7.831 4.267 1.00 96.50 86 PHE A O 1
ATOM 688 N N . LYS A 1 87 ? -15.136 7.180 4.016 1.00 95.62 87 LYS A N 1
ATOM 689 C CA . LYS A 1 87 ? -15.314 7.738 2.667 1.00 95.62 87 LYS A CA 1
ATOM 690 C C . LYS A 1 87 ? -15.026 9.242 2.638 1.00 95.62 87 LYS A C 1
ATOM 692 O O . LYS A 1 87 ? -14.283 9.690 1.774 1.00 95.62 87 LYS A O 1
ATOM 697 N N . LYS A 1 88 ? -15.539 9.996 3.618 1.00 94.88 88 LYS A N 1
ATOM 698 C CA . LYS A 1 88 ? -15.407 11.462 3.675 1.00 94.88 88 LYS A CA 1
ATOM 699 C C . LYS A 1 88 ? -13.983 11.951 3.963 1.00 94.88 88 LYS A C 1
ATOM 701 O O . LYS A 1 88 ? -13.561 12.945 3.387 1.00 94.88 88 LYS A O 1
ATOM 706 N N . SER A 1 89 ? -13.251 11.299 4.868 1.00 93.94 89 SER A N 1
ATOM 707 C CA . SER A 1 89 ? -12.046 11.913 5.460 1.00 93.94 89 SER A CA 1
ATOM 708 C C . SER A 1 89 ? -10.780 11.069 5.374 1.00 93.94 89 SER A C 1
ATOM 710 O O . SER A 1 89 ? -9.704 11.538 5.758 1.00 93.94 89 SER A O 1
ATOM 712 N N . HIS A 1 90 ? -10.870 9.806 4.955 1.00 96.19 90 HIS A N 1
ATOM 713 C CA . HIS A 1 90 ? -9.741 8.876 5.040 1.00 96.19 90 HIS A CA 1
ATOM 714 C C . HIS A 1 90 ? -9.452 8.158 3.723 1.00 96.19 90 HIS A C 1
ATOM 716 O O . HIS A 1 90 ? -8.282 7.985 3.405 1.00 96.19 90 HIS A O 1
ATOM 722 N N . LYS A 1 91 ? -10.468 7.806 2.930 1.00 96.75 91 LYS A N 1
ATOM 723 C CA . LYS A 1 91 ? -10.311 7.046 1.682 1.00 96.75 91 LYS A CA 1
ATOM 724 C C . LYS A 1 91 ? -9.245 7.641 0.754 1.00 96.75 91 LYS A C 1
ATOM 726 O O . LYS A 1 91 ? -8.252 6.980 0.469 1.00 96.75 91 LYS A O 1
ATOM 731 N N . ALA A 1 92 ? -9.381 8.920 0.398 1.00 96.94 92 ALA A N 1
ATOM 732 C CA . ALA A 1 92 ? -8.484 9.586 -0.549 1.00 96.94 92 ALA A CA 1
ATOM 733 C C . ALA A 1 92 ? -6.999 9.538 -0.141 1.00 96.94 92 ALA A C 1
ATOM 735 O O . ALA A 1 92 ? -6.127 9.325 -0.983 1.00 96.94 92 ALA A O 1
ATOM 736 N N . ARG A 1 93 ? -6.680 9.688 1.155 1.00 96.50 93 ARG A N 1
ATOM 737 C CA . ARG A 1 93 ? -5.279 9.601 1.607 1.00 96.50 93 ARG A CA 1
ATOM 738 C C . ARG A 1 93 ? -4.724 8.176 1.554 1.00 96.50 93 ARG A C 1
ATOM 740 O O . ARG A 1 93 ? -3.525 8.027 1.347 1.00 96.50 93 ARG A O 1
ATOM 747 N N . ILE A 1 94 ? -5.570 7.159 1.737 1.00 98.06 94 ILE A N 1
ATOM 748 C CA . ILE A 1 94 ? -5.170 5.748 1.661 1.00 98.06 94 ILE A CA 1
ATOM 749 C C . ILE A 1 94 ? -4.944 5.346 0.206 1.00 98.06 94 ILE A C 1
ATOM 751 O O . ILE A 1 94 ? -3.914 4.754 -0.097 1.00 98.06 94 ILE A O 1
ATOM 755 N N . ASP A 1 95 ? -5.827 5.763 -0.701 1.00 97.94 95 ASP A N 1
ATOM 756 C CA . ASP A 1 95 ? -5.657 5.539 -2.143 1.00 97.94 95 ASP A CA 1
ATOM 757 C C . ASP A 1 95 ? -4.383 6.221 -2.660 1.00 97.94 95 ASP A C 1
ATOM 759 O O . ASP A 1 95 ? -3.596 5.631 -3.399 1.00 97.94 95 ASP A O 1
ATOM 763 N N . LYS A 1 96 ? -4.110 7.451 -2.205 1.00 98.25 96 LYS A N 1
ATOM 764 C CA . LYS A 1 96 ? -2.874 8.163 -2.554 1.00 98.25 96 LYS A CA 1
ATOM 765 C C . LYS A 1 96 ? -1.624 7.463 -2.010 1.00 98.25 96 LYS A C 1
ATOM 767 O O . LYS A 1 96 ? -0.617 7.388 -2.711 1.00 98.25 96 LYS A O 1
ATOM 772 N N . ALA A 1 97 ? -1.685 6.943 -0.783 1.00 98.56 97 ALA A N 1
ATOM 773 C CA . ALA A 1 97 ? -0.598 6.172 -0.183 1.00 98.56 97 ALA A CA 1
ATOM 774 C C . ALA A 1 97 ? -0.321 4.876 -0.966 1.00 98.56 97 ALA A C 1
ATOM 776 O O . ALA A 1 97 ? 0.837 4.572 -1.245 1.00 98.56 97 ALA A O 1
ATOM 777 N N . PHE A 1 98 ? -1.375 4.178 -1.394 1.00 98.44 98 PHE A N 1
ATOM 778 C CA . PHE A 1 98 ? -1.290 3.002 -2.257 1.00 98.44 98 PHE A CA 1
ATOM 779 C C . PHE A 1 98 ? -0.613 3.307 -3.595 1.00 98.44 98 PHE A C 1
ATOM 781 O O . PHE A 1 98 ? 0.324 2.612 -3.990 1.00 98.44 98 PHE A O 1
ATOM 788 N N . TYR A 1 99 ? -0.999 4.402 -4.255 1.00 98.38 99 TYR A N 1
ATOM 789 C CA . TYR A 1 99 ? -0.345 4.815 -5.496 1.00 98.38 99 TYR A CA 1
ATOM 790 C C . TYR A 1 99 ? 1.145 5.122 -5.302 1.00 98.38 99 TYR A C 1
ATOM 792 O O . TYR A 1 99 ? 1.983 4.720 -6.111 1.00 98.38 99 TYR A O 1
ATOM 800 N N . THR A 1 100 ? 1.501 5.810 -4.216 1.00 98.56 100 THR A N 1
ATOM 801 C CA . THR A 1 100 ? 2.903 6.092 -3.881 1.00 98.56 100 THR A CA 1
ATOM 802 C C . THR A 1 100 ? 3.706 4.813 -3.644 1.00 98.56 100 THR A C 1
ATOM 804 O O . THR A 1 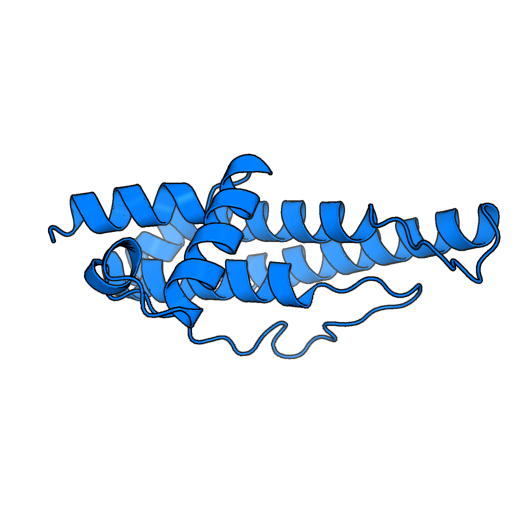100 ? 4.840 4.722 -4.120 1.00 98.56 100 THR A O 1
ATOM 807 N N . ASP A 1 101 ? 3.132 3.810 -2.980 1.00 98.62 101 ASP A N 1
ATOM 808 C CA . ASP A 1 101 ? 3.808 2.530 -2.760 1.00 98.62 101 ASP A CA 1
ATOM 809 C C . ASP A 1 101 ? 4.056 1.778 -4.059 1.00 98.62 101 ASP A C 1
ATOM 811 O O . ASP A 1 101 ? 5.183 1.340 -4.287 1.00 98.62 101 ASP A O 1
ATOM 815 N N . MET A 1 102 ? 3.050 1.686 -4.934 1.00 98.56 102 MET A N 1
ATOM 816 C CA . MET A 1 102 ? 3.202 1.022 -6.230 1.00 98.56 102 MET A CA 1
ATOM 817 C C . MET A 1 102 ? 4.268 1.713 -7.086 1.00 98.56 102 MET A C 1
ATOM 819 O O . MET A 1 102 ? 5.124 1.052 -7.670 1.00 98.56 102 MET A O 1
ATOM 823 N N . LYS A 1 103 ? 4.301 3.053 -7.104 1.00 98.50 103 LYS A N 1
ATOM 824 C CA . LYS A 1 103 ? 5.376 3.796 -7.782 1.00 98.50 103 LYS A CA 1
ATOM 825 C C . LYS A 1 103 ? 6.753 3.476 -7.206 1.00 98.50 103 LYS A C 1
ATOM 827 O O . LYS A 1 103 ? 7.718 3.383 -7.962 1.00 98.50 103 LYS A O 1
ATOM 832 N N . SER A 1 104 ? 6.856 3.303 -5.889 1.00 98.00 104 SER A N 1
ATOM 833 C CA . SER A 1 104 ? 8.111 2.883 -5.272 1.00 98.00 104 SER A CA 1
ATOM 834 C C . SER A 1 104 ? 8.474 1.444 -5.628 1.00 98.00 104 SER A C 1
ATOM 836 O O . SER A 1 104 ? 9.656 1.182 -5.832 1.00 98.00 104 SER A O 1
ATOM 838 N N . ALA A 1 105 ? 7.502 0.534 -5.739 1.00 97.88 105 ALA A N 1
ATOM 839 C CA . ALA A 1 105 ? 7.733 -0.833 -6.202 1.00 97.88 105 ALA A CA 1
ATOM 840 C C . ALA A 1 105 ? 8.264 -0.849 -7.646 1.00 97.88 105 ALA A C 1
ATOM 842 O O . ALA A 1 105 ? 9.199 -1.582 -7.946 1.00 97.88 105 ALA A O 1
ATOM 843 N N . CYS A 1 106 ? 7.786 0.051 -8.514 1.00 98.06 106 CYS A N 1
ATOM 844 C CA . CYS A 1 106 ? 8.349 0.256 -9.857 1.00 98.06 106 CYS A CA 1
ATOM 845 C C . CYS A 1 106 ? 9.796 0.789 -9.861 1.00 98.06 106 CYS A C 1
ATOM 847 O O . CYS A 1 106 ? 10.466 0.784 -10.896 1.00 98.06 106 CYS A O 1
ATOM 849 N N . GLY A 1 107 ? 10.281 1.294 -8.726 1.00 96.19 107 GLY A N 1
ATOM 850 C CA . GLY A 1 107 ? 11.665 1.715 -8.521 1.00 96.19 107 GLY A CA 1
ATOM 851 C C . GLY A 1 107 ? 12.605 0.590 -8.081 1.00 96.19 107 GLY A C 1
ATOM 852 O O . GLY A 1 107 ? 13.783 0.873 -7.872 1.00 96.19 107 GLY A O 1
ATOM 853 N N . ALA A 1 108 ? 12.108 -0.644 -7.926 1.00 94.00 108 ALA A N 1
ATOM 854 C CA . ALA A 1 108 ? 12.912 -1.778 -7.487 1.00 94.00 108 ALA A CA 1
ATOM 855 C C . ALA A 1 108 ? 14.104 -2.026 -8.423 1.00 94.00 108 ALA A C 1
ATOM 857 O O . ALA A 1 108 ? 13.983 -1.946 -9.650 1.00 94.00 108 ALA A O 1
ATOM 858 N N . LYS A 1 109 ? 15.249 -2.333 -7.809 1.00 91.69 109 LYS A N 1
ATOM 859 C CA . LYS A 1 109 ? 16.470 -2.783 -8.477 1.00 91.69 109 LYS A CA 1
ATOM 860 C C . LYS A 1 109 ? 16.652 -4.266 -8.178 1.00 91.69 109 LYS A C 1
ATOM 862 O O . LYS A 1 109 ? 16.475 -4.677 -7.033 1.00 91.69 109 LYS A O 1
ATOM 867 N N . PHE A 1 110 ? 16.997 -5.043 -9.195 1.00 92.00 110 PHE A N 1
ATOM 868 C CA . PHE A 1 110 ? 17.177 -6.488 -9.090 1.00 92.00 110 PHE A CA 1
ATOM 869 C C . PHE A 1 110 ? 18.668 -6.809 -9.212 1.00 92.00 110 PHE A C 1
ATOM 871 O O . PHE A 1 110 ? 19.350 -6.222 -10.046 1.00 92.00 110 PHE A O 1
ATOM 878 N N . TRP A 1 111 ? 19.180 -7.687 -8.347 1.00 88.56 111 TRP A N 1
ATOM 879 C CA . TRP A 1 111 ? 20.611 -8.011 -8.289 1.00 88.56 111 TRP A CA 1
ATOM 880 C C . TRP A 1 111 ? 21.070 -8.833 -9.506 1.00 88.56 111 TRP A C 1
ATOM 882 O O . TRP A 1 111 ? 22.130 -8.564 -10.056 1.00 88.56 111 TRP A O 1
ATOM 892 N N . ALA A 1 112 ? 20.238 -9.772 -9.965 1.00 91.38 112 ALA A N 1
ATOM 893 C CA . ALA A 1 112 ? 20.390 -10.505 -11.220 1.00 91.38 112 ALA A CA 1
ATOM 894 C C . ALA A 1 112 ? 19.278 -10.073 -12.178 1.00 91.38 112 ALA A C 1
ATOM 896 O O . ALA A 1 112 ? 18.292 -10.783 -12.374 1.00 91.38 112 ALA A O 1
ATOM 897 N N . ASP A 1 113 ? 19.386 -8.848 -12.693 1.00 94.88 113 ASP A N 1
ATOM 898 C CA . ASP A 1 113 ? 18.424 -8.301 -13.644 1.00 94.88 113 ASP A CA 1
ATOM 899 C C . ASP A 1 113 ? 18.706 -8.855 -15.056 1.00 94.88 113 ASP A C 1
ATOM 901 O O . ASP A 1 113 ? 19.729 -8.496 -15.639 1.00 94.88 113 ASP A O 1
ATOM 905 N N . PRO A 1 114 ? 17.839 -9.711 -15.635 1.00 94.81 114 PRO A N 1
ATOM 906 C CA . PRO A 1 114 ? 18.087 -10.293 -16.954 1.00 94.81 114 PRO A CA 1
ATOM 907 C C . PRO A 1 114 ? 17.827 -9.301 -18.101 1.00 94.81 114 PRO A C 1
ATOM 909 O O . PRO A 1 114 ? 17.987 -9.654 -19.267 1.00 94.81 114 PRO A O 1
ATOM 912 N N . TYR A 1 115 ? 17.369 -8.081 -17.799 1.00 96.19 115 TYR A N 1
ATOM 913 C CA . TYR A 1 115 ? 16.984 -7.085 -18.791 1.00 96.19 115 TYR A CA 1
ATOM 914 C C . TYR A 1 115 ? 18.076 -6.033 -18.996 1.00 96.19 115 TYR A C 1
ATOM 916 O O . TYR A 1 115 ? 18.684 -5.535 -18.049 1.00 96.19 115 TYR A O 1
ATOM 924 N N . THR A 1 116 ? 18.254 -5.597 -20.242 1.00 96.75 116 THR A N 1
ATOM 925 C CA . THR A 1 116 ? 19.138 -4.470 -20.563 1.00 96.75 116 THR A CA 1
ATOM 926 C C . THR A 1 116 ? 18.599 -3.153 -19.977 1.00 96.75 116 THR A C 1
ATOM 928 O O . THR A 1 116 ? 17.393 -3.028 -19.718 1.00 96.75 116 THR A O 1
ATOM 931 N N . PRO A 1 117 ? 19.430 -2.100 -19.833 1.00 95.69 117 PRO A N 1
ATOM 932 C CA . PRO A 1 117 ? 18.968 -0.803 -19.330 1.00 95.69 117 PRO A CA 1
ATOM 933 C C . PRO A 1 117 ? 17.784 -0.210 -20.115 1.00 95.69 117 PRO A C 1
ATOM 935 O O . PRO A 1 117 ? 16.878 0.398 -19.534 1.00 95.69 117 PRO A O 1
ATOM 938 N N . SER A 1 118 ? 17.743 -0.416 -21.437 1.00 96.94 118 SER A N 1
ATOM 939 C CA . SER A 1 118 ? 16.656 0.070 -22.293 1.00 96.94 118 SER A CA 1
ATOM 940 C C . SER A 1 118 ? 15.354 -0.711 -22.072 1.00 96.94 118 SER A C 1
ATOM 942 O O . SER A 1 118 ? 14.287 -0.101 -21.948 1.00 96.94 118 SER A O 1
ATOM 944 N N . GLN A 1 119 ? 15.428 -2.040 -21.942 1.00 97.31 119 GLN A N 1
ATOM 945 C CA . GLN A 1 119 ? 14.292 -2.887 -21.571 1.00 97.31 119 GLN A CA 1
ATOM 946 C C . GLN A 1 119 ? 13.771 -2.516 -20.179 1.00 97.31 119 GLN A C 1
ATOM 948 O O . GLN A 1 119 ? 12.571 -2.292 -20.012 1.00 97.31 119 GLN A O 1
ATOM 953 N N . ARG A 1 120 ? 14.662 -2.337 -19.198 1.00 96.94 120 ARG A N 1
ATOM 954 C CA . ARG A 1 120 ? 14.307 -1.932 -17.832 1.00 96.94 120 ARG A CA 1
ATOM 955 C C . ARG A 1 120 ? 13.594 -0.581 -17.792 1.00 96.94 120 ARG A C 1
ATOM 957 O O . ARG A 1 120 ? 12.603 -0.438 -17.076 1.00 96.94 120 ARG A O 1
ATOM 964 N N . LYS A 1 121 ? 14.020 0.395 -18.603 1.00 97.12 121 LYS A N 1
ATOM 965 C CA . LYS A 1 121 ? 13.323 1.687 -18.749 1.00 97.12 121 LYS A CA 1
ATOM 966 C C . LYS A 1 121 ? 11.885 1.502 -19.251 1.00 97.12 121 LYS A C 1
ATOM 968 O O . LYS A 1 121 ? 10.966 2.090 -18.678 1.00 97.12 121 LYS A O 1
ATOM 973 N N . LYS A 1 122 ? 11.676 0.664 -20.274 1.00 97.88 122 LYS A N 1
ATOM 974 C CA . LYS A 1 122 ? 10.338 0.353 -20.816 1.00 97.88 122 LYS A CA 1
ATOM 975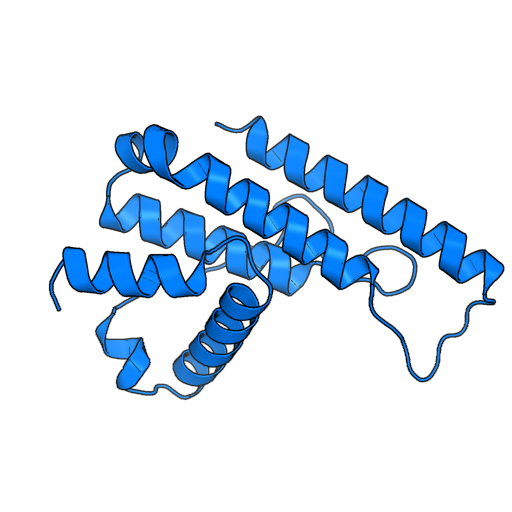 C C . LYS A 1 122 ? 9.467 -0.383 -19.792 1.00 97.88 122 LYS A C 1
ATOM 977 O O . LYS A 1 122 ? 8.321 0.005 -19.577 1.00 97.88 122 LYS A O 1
ATOM 982 N N . LEU A 1 123 ? 10.021 -1.382 -19.105 1.00 97.88 123 LEU A N 1
ATOM 983 C CA . LEU A 1 123 ? 9.332 -2.142 -18.057 1.00 97.88 123 LEU A CA 1
ATOM 984 C C . LEU A 1 123 ? 8.926 -1.252 -16.880 1.00 97.88 123 LEU A C 1
ATOM 986 O O . LEU A 1 123 ? 7.798 -1.339 -16.401 1.00 97.88 123 LEU A O 1
ATOM 990 N N . LYS A 1 124 ? 9.802 -0.338 -16.449 1.00 97.88 124 LYS A N 1
ATOM 991 C CA . LYS A 1 124 ? 9.478 0.649 -15.412 1.00 97.88 124 LYS A CA 1
ATOM 992 C C . LYS A 1 124 ? 8.332 1.565 -15.841 1.00 97.88 124 LYS A C 1
ATOM 994 O O . LYS A 1 124 ? 7.428 1.815 -15.047 1.00 97.88 124 LYS A O 1
ATOM 999 N N . ALA A 1 125 ? 8.333 2.047 -17.085 1.00 98.06 125 ALA A N 1
ATOM 1000 C CA . ALA A 1 125 ? 7.236 2.860 -17.611 1.00 98.06 125 ALA A CA 1
ATOM 1001 C C . ALA A 1 125 ? 5.907 2.080 -17.646 1.00 98.06 125 ALA A C 1
ATOM 1003 O O . ALA A 1 125 ? 4.875 2.604 -17.225 1.00 98.06 125 ALA A O 1
ATOM 1004 N N . ALA A 1 126 ? 5.938 0.810 -18.067 1.00 98.00 126 ALA A N 1
ATOM 1005 C CA . ALA A 1 126 ? 4.776 -0.076 -18.026 1.00 98.00 126 ALA A CA 1
ATOM 1006 C C . ALA A 1 126 ? 4.273 -0.298 -16.588 1.00 98.00 126 ALA A C 1
ATOM 1008 O O . ALA A 1 126 ? 3.076 -0.176 -16.338 1.00 98.00 126 ALA A O 1
ATOM 1009 N N . CYS A 1 127 ? 5.178 -0.519 -15.629 1.00 98.50 127 CYS A N 1
ATOM 1010 C CA . CYS A 1 127 ? 4.845 -0.639 -14.210 1.00 98.50 127 CYS A CA 1
ATOM 1011 C C . CYS A 1 127 ? 4.119 0.603 -13.680 1.00 98.50 127 CYS A C 1
ATOM 1013 O O . CYS A 1 127 ? 3.065 0.487 -13.056 1.00 98.50 127 CYS A O 1
ATOM 1015 N N . LEU A 1 128 ? 4.631 1.803 -13.978 1.00 98.50 128 LEU A N 1
ATOM 1016 C CA . LEU A 1 128 ? 4.006 3.062 -13.560 1.00 98.50 128 LEU A CA 1
ATOM 1017 C C . LEU A 1 128 ? 2.618 3.255 -14.191 1.00 98.50 128 LEU A C 1
ATOM 1019 O O . LEU A 1 128 ? 1.704 3.744 -13.526 1.00 98.50 128 LEU A O 1
ATOM 1023 N N . LYS A 1 129 ? 2.433 2.829 -15.447 1.00 98.19 129 LYS A N 1
ATOM 1024 C CA . LYS A 1 129 ? 1.121 2.831 -16.110 1.00 98.19 129 LYS A CA 1
ATOM 1025 C C . LYS A 1 129 ? 0.141 1.887 -15.408 1.00 98.19 129 LYS A C 1
ATOM 1027 O O . LYS A 1 129 ? -1.004 2.271 -15.181 1.00 98.19 129 LYS A O 1
ATOM 1032 N N . THR A 1 130 ? 0.579 0.690 -15.024 1.00 98.00 130 THR A N 1
ATOM 1033 C CA . THR A 1 130 ? -0.243 -0.255 -14.253 1.00 98.00 130 THR A CA 1
ATOM 1034 C C . THR A 1 130 ? -0.585 0.298 -12.869 1.00 98.00 130 THR A C 1
ATOM 1036 O O . THR A 1 130 ? -1.750 0.275 -12.486 1.00 98.00 130 THR A O 1
ATOM 1039 N N . ALA A 1 131 ? 0.378 0.899 -12.163 1.00 98.19 131 ALA A N 1
ATOM 1040 C CA . ALA A 1 131 ? 0.143 1.555 -10.875 1.00 98.19 131 ALA A CA 1
ATOM 1041 C C . ALA A 1 131 ? -0.934 2.652 -10.965 1.00 98.19 131 ALA A C 1
ATOM 1043 O O . ALA A 1 131 ? -1.786 2.764 -10.084 1.00 98.19 131 ALA A O 1
ATOM 1044 N N . LYS A 1 132 ? -0.926 3.445 -12.047 1.00 98.25 132 LYS A N 1
ATOM 1045 C CA . LYS A 1 132 ? -1.961 4.455 -12.308 1.00 98.25 132 LYS A CA 1
ATOM 1046 C C . LYS A 1 132 ? -3.340 3.817 -12.488 1.00 98.25 132 LYS A C 1
ATOM 1048 O O . LYS A 1 132 ? -4.278 4.267 -11.841 1.00 98.25 132 LYS A O 1
ATOM 1053 N N . LYS A 1 133 ? -3.450 2.737 -13.274 1.00 97.19 133 LYS A N 1
ATOM 1054 C CA . LYS A 1 133 ? -4.720 2.005 -13.454 1.00 97.19 133 LYS A CA 1
ATOM 1055 C C . LYS A 1 133 ? -5.280 1.477 -12.131 1.00 97.19 133 LYS A C 1
ATOM 1057 O O . LYS A 1 133 ? -6.472 1.599 -11.880 1.00 97.19 133 LYS A O 1
ATOM 1062 N N . TYR A 1 134 ? -4.422 0.920 -11.276 1.00 97.00 134 TYR A N 1
ATOM 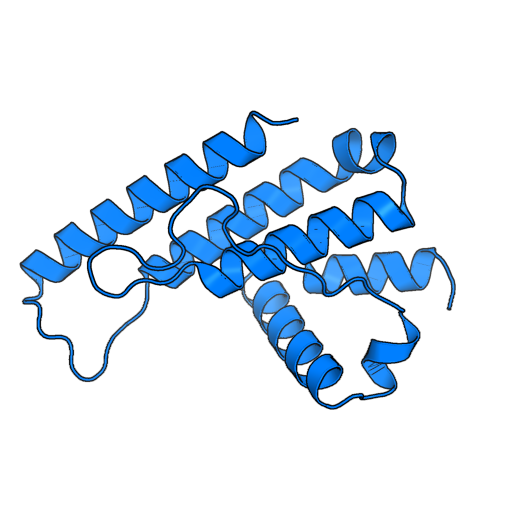1063 C CA . TYR A 1 134 ? -4.827 0.377 -9.974 1.00 97.00 134 TYR A CA 1
ATOM 1064 C C . TYR A 1 134 ? -5.347 1.487 -9.060 1.00 97.00 134 TYR A C 1
ATOM 1066 O O . TYR A 1 134 ? -6.383 1.338 -8.417 1.00 97.00 134 TYR A O 1
ATOM 1074 N N . TYR A 1 135 ? -4.649 2.624 -9.036 1.00 97.31 135 TYR A N 1
ATOM 1075 C CA . TYR A 1 135 ? -5.082 3.803 -8.296 1.00 97.31 135 TYR A CA 1
ATOM 1076 C C . TYR A 1 135 ? -6.433 4.337 -8.794 1.00 97.31 135 TYR A C 1
ATOM 1078 O O . TYR A 1 135 ? -7.326 4.594 -7.992 1.00 97.31 135 TYR A O 1
ATOM 1086 N N . GLU A 1 136 ? -6.605 4.474 -10.108 1.00 96.75 136 GLU A N 1
ATOM 1087 C CA . GLU A 1 136 ? -7.856 4.949 -10.710 1.00 96.75 136 GLU A CA 1
ATOM 1088 C C . GLU A 1 136 ? -9.029 4.018 -10.393 1.00 96.75 136 GLU A C 1
ATOM 1090 O O . GLU A 1 136 ? -10.098 4.501 -10.020 1.00 96.75 136 GLU A O 1
ATOM 1095 N N . ALA A 1 137 ? -8.809 2.699 -10.443 1.00 95.25 137 ALA A N 1
ATOM 1096 C CA . ALA A 1 137 ? -9.814 1.712 -10.071 1.00 95.25 137 ALA A CA 1
ATOM 1097 C C . ALA A 1 137 ? -10.287 1.913 -8.624 1.00 95.25 137 ALA A C 1
ATOM 1099 O O . ALA A 1 137 ? -11.481 2.099 -8.399 1.00 95.25 137 ALA A O 1
ATOM 1100 N N . VA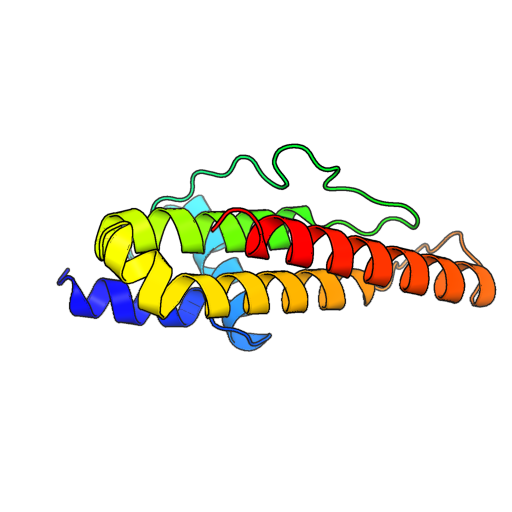L A 1 138 ? -9.373 1.968 -7.643 1.00 93.94 138 VAL A N 1
ATOM 1101 C CA . VAL A 1 138 ? -9.766 2.127 -6.228 1.00 93.94 138 VAL A CA 1
ATOM 1102 C C . VAL A 1 138 ? -10.384 3.491 -5.937 1.00 93.94 138 VAL A C 1
ATOM 1104 O O . VAL A 1 138 ? -11.249 3.597 -5.068 1.00 93.94 138 VAL A O 1
ATOM 1107 N N . VAL A 1 139 ? -9.982 4.541 -6.658 1.00 93.88 139 VAL A N 1
ATOM 1108 C CA . VAL A 1 139 ? -10.605 5.865 -6.554 1.00 93.88 139 VAL A CA 1
ATOM 1109 C C . VAL A 1 139 ? -12.060 5.808 -7.020 1.00 93.88 139 VAL A C 1
ATOM 1111 O O . VAL A 1 139 ? -12.913 6.349 -6.313 1.00 93.88 139 VAL A O 1
ATOM 1114 N N . ALA A 1 140 ? -12.335 5.111 -8.127 1.00 90.88 140 ALA A N 1
ATOM 1115 C CA . ALA A 1 140 ? -13.658 5.004 -8.738 1.00 90.88 140 ALA A CA 1
ATOM 1116 C C . ALA A 1 140 ? -14.669 4.189 -7.911 1.00 90.88 140 ALA A C 1
ATOM 1118 O O . ALA A 1 140 ? -15.838 4.560 -7.861 1.00 90.88 140 ALA A O 1
ATOM 1119 N N . VAL A 1 141 ? -14.250 3.128 -7.209 1.00 81.44 141 VAL A N 1
ATOM 1120 C CA . VAL A 1 141 ? -15.147 2.312 -6.352 1.00 81.44 141 VAL A CA 1
ATOM 1121 C C . VAL A 1 141 ? -15.458 2.959 -4.985 1.00 81.44 141 VAL A C 1
ATOM 1123 O O . VAL A 1 141 ? -15.365 2.332 -3.928 1.00 81.44 141 VAL A O 1
ATOM 1126 N N . GLY A 1 142 ? -15.804 4.250 -4.986 1.00 57.59 142 GLY A N 1
ATOM 1127 C CA . GLY A 1 142 ? -16.070 5.067 -3.793 1.00 57.59 142 GLY A CA 1
ATOM 1128 C C . GLY A 1 142 ? -17.533 5.263 -3.455 1.00 57.59 142 GLY A C 1
ATOM 1129 O O . GLY A 1 142 ? -18.218 6.007 -4.181 1.00 57.59 142 GLY A O 1
#

Radius of gyration: 16.09 Å; chains: 1; bounding box: 40×24×47 Å

InterPro domains:
  IPR015141 Phospholipase A2, prokaryotic/fungal [PF09056] (25-142)
  IPR036444 Phospholipase A2 domain superfamily [G3DSA:1.20.90.10] (2-142)
  IPR036444 Phospholipase A2 domain superfamily [SSF48619] (33-142)

Sequence (142 aa):
MTKAQKIKKLASLSGNSGASRDRWHAALTQHLQGKAAIKKYRFDWGTDYCSGAPEKIAGGYNFTFSCYRHDFGYRNYKKTVGKKAFKKSHKARIDKAFYTDMKSACGAKFWADPYTPSQRKKLKAACLKTAKKYYEAVVAVG

Organism: NCBI:txid3074435

pLDDT: mean 96.17, std 4.31, range [57.59, 98.75]

Foldseek 3Di:
DDLVVLVVLLCQCQAQDPNNVVVVVVLVVCVVVVHPVNVVSVFDQDFPFLVPDDQADPQGQGLRSLRSSLVSQVRRCCVSVNPVCCVVPPQVRNLSSSLSVQLVSLVDDDPPRPDDPVRNVVRSVVSNVVSVVSSVVSVVVD